Protein AF-X1DSZ6-F1 (afdb_monomer_lite)

S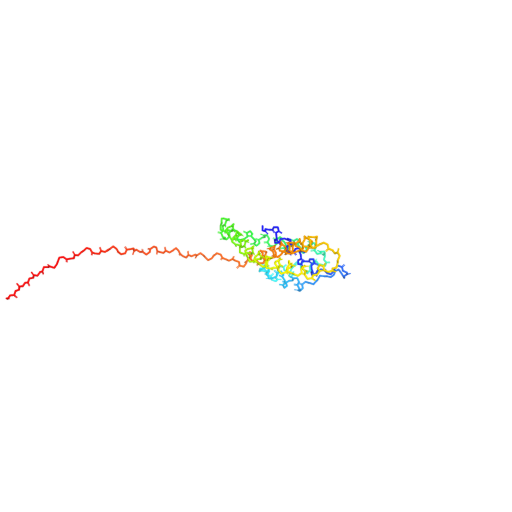econdary structure (DSSP, 8-state):
-HHHHHHHHHHHHHHHB-TTT--B-HHHHHHHHHTTS---HHHHHHHHTT--S-HHHHHHHHHHHHHHHHHHHHHHH-HHHHHHHHHHHHHHHHHHHHHHHHHHHHHHHHHHHHHTTSSS-HHHHHHHHHHHHHHHHHHHHHHHHHHHHTT---------------PPPPPPP-------

Radius of gyration: 28.52 Å; chains: 1; bounding box: 51×108×55 Å

InterPro domains:
  IPR000185 Protein translocase subunit SecA [PTHR30612] (49-154)
  IPR011116 SecA Wing/Scaffold [PF07516] (2-152)
  IPR036266 SecA, Wing/Scaffold superfamily 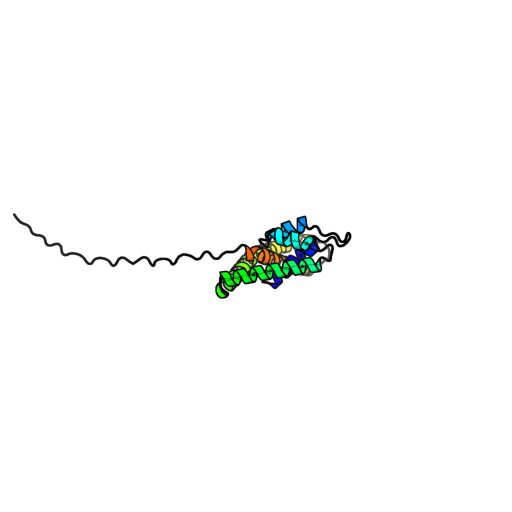[SSF81886] (1-162)

Structure (mmCIF, N/CA/C/O backbone):
data_AF-X1DSZ6-F1
#
_entry.id   AF-X1DSZ6-F1
#
loop_
_atom_site.group_PDB
_atom_site.id
_atom_site.type_symbol
_atom_site.label_atom_id
_atom_site.label_alt_id
_atom_site.label_comp_id
_atom_site.label_asym_id
_atom_site.label_entity_id
_atom_site.label_seq_id
_atom_site.pdbx_PDB_ins_code
_atom_site.Cartn_x
_atom_site.Cartn_y
_atom_site.Cartn_z
_atom_site.occupancy
_atom_site.B_iso_or_equiv
_atom_site.auth_seq_id
_atom_site.auth_comp_id
_atom_site.auth_asym_id
_atom_site.auth_atom_id
_atom_site.pdbx_PDB_model_num
ATOM 1 N N . ILE A 1 1 ? 3.419 -0.248 10.591 1.00 89.69 1 ILE A N 1
ATOM 2 C CA . ILE A 1 1 ? 2.128 -0.274 9.860 1.00 89.69 1 ILE A CA 1
ATOM 3 C C . ILE A 1 1 ? 1.371 1.038 9.989 1.00 89.69 1 ILE A C 1
ATOM 5 O O . ILE A 1 1 ? 0.995 1.566 8.958 1.00 89.69 1 ILE A O 1
ATOM 9 N N . ILE A 1 2 ? 1.214 1.606 11.190 1.00 93.00 2 ILE A N 1
ATOM 10 C CA . ILE A 1 2 ? 0.519 2.898 11.370 1.00 93.00 2 ILE A CA 1
ATOM 11 C C . ILE A 1 2 ? 1.073 4.002 10.453 1.00 93.00 2 ILE A C 1
ATOM 13 O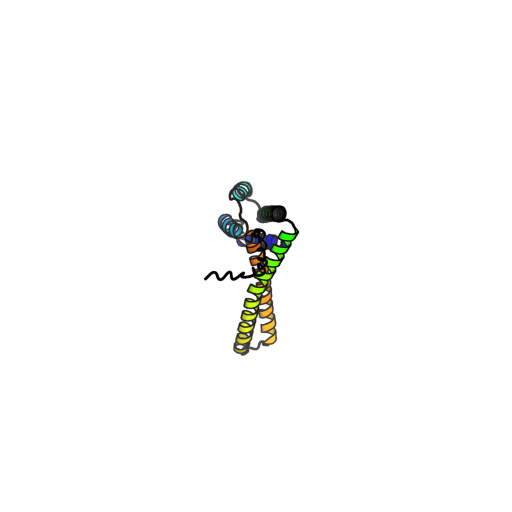 O . ILE A 1 2 ? 0.291 4.651 9.772 1.00 93.00 2 ILE A O 1
ATOM 17 N N . SER A 1 3 ? 2.400 4.152 10.353 1.00 94.62 3 SER A N 1
ATOM 18 C CA . SER A 1 3 ? 3.010 5.127 9.435 1.00 94.62 3 SER A CA 1
ATOM 19 C C . SER A 1 3 ? 2.586 4.914 7.977 1.00 94.62 3 SER A C 1
ATOM 21 O O . SER A 1 3 ? 2.155 5.855 7.334 1.00 94.62 3 SER A O 1
ATOM 23 N N . MET A 1 4 ? 2.591 3.664 7.495 1.00 94.38 4 MET A N 1
ATOM 24 C CA . MET A 1 4 ? 2.158 3.318 6.133 1.00 94.38 4 MET A CA 1
ATOM 25 C C . MET A 1 4 ? 0.700 3.713 5.870 1.00 94.38 4 MET A C 1
ATOM 27 O O . MET A 1 4 ? 0.380 4.168 4.781 1.00 94.38 4 MET A O 1
ATOM 31 N N . ILE A 1 5 ? -0.174 3.583 6.872 1.00 92.75 5 ILE A N 1
ATOM 32 C CA . ILE A 1 5 ? -1.578 4.005 6.772 1.00 92.75 5 ILE A CA 1
ATOM 33 C C . ILE A 1 5 ? -1.678 5.534 6.700 1.00 92.75 5 ILE A C 1
ATOM 35 O O . ILE A 1 5 ? -2.443 6.061 5.899 1.00 92.75 5 ILE A O 1
ATOM 39 N N . GLN A 1 6 ? -0.913 6.253 7.523 1.00 92.62 6 GLN A N 1
ATOM 40 C CA . GLN A 1 6 ? -0.900 7.719 7.518 1.00 92.62 6 GLN A CA 1
ATOM 41 C C . GLN A 1 6 ? -0.369 8.275 6.194 1.00 92.62 6 GLN A C 1
ATOM 43 O O . GLN A 1 6 ? -0.983 9.171 5.618 1.00 92.62 6 GLN A O 1
ATOM 48 N N . ASP A 1 7 ? 0.731 7.709 5.702 1.00 93.88 7 ASP A N 1
ATOM 49 C CA . ASP A 1 7 ? 1.347 8.087 4.435 1.00 93.88 7 ASP A CA 1
ATOM 50 C C . ASP A 1 7 ? 0.389 7.809 3.260 1.00 93.88 7 ASP A C 1
ATOM 52 O O . ASP A 1 7 ? 0.250 8.642 2.365 1.00 93.88 7 ASP A O 1
ATOM 56 N N . GLU A 1 8 ? -0.345 6.689 3.296 1.00 93.69 8 GLU A N 1
ATOM 57 C CA . GLU A 1 8 ? -1.378 6.363 2.304 1.00 93.69 8 GLU A CA 1
ATOM 58 C C . GLU A 1 8 ? -2.545 7.365 2.327 1.00 93.69 8 GLU A C 1
ATOM 60 O O . GLU A 1 8 ? -2.929 7.912 1.294 1.00 93.69 8 GLU A O 1
ATOM 65 N N . ILE A 1 9 ? -3.075 7.684 3.513 1.00 91.25 9 ILE A N 1
ATOM 66 C CA . ILE A 1 9 ? -4.138 8.691 3.679 1.00 91.25 9 ILE A CA 1
ATOM 67 C C . ILE A 1 9 ? -3.668 10.060 3.179 1.00 91.25 9 ILE A C 1
ATOM 69 O O . ILE A 1 9 ? -4.420 10.777 2.515 1.00 91.25 9 ILE A O 1
ATOM 73 N N . GLN A 1 10 ? -2.425 10.439 3.475 1.00 91.50 10 GLN A N 1
ATOM 74 C CA . GLN A 1 10 ? -1.839 11.675 2.974 1.00 91.50 10 GLN A CA 1
ATOM 75 C C . GLN A 1 10 ? -1.736 11.669 1.442 1.00 91.50 10 GLN A C 1
ATOM 77 O O . GLN A 1 10 ? -2.054 12.685 0.815 1.00 91.50 10 GLN A O 1
ATOM 82 N N . GLY A 1 11 ? -1.343 10.544 0.841 1.00 90.94 11 GLY A N 1
ATOM 83 C CA . GLY A 1 11 ? -1.316 10.348 -0.609 1.00 90.94 11 GLY A CA 1
ATOM 84 C C . GLY A 1 11 ? -2.692 10.532 -1.251 1.00 90.94 11 GLY A C 1
ATOM 85 O O . GLY A 1 11 ? -2.822 11.299 -2.209 1.00 90.94 11 GLY A O 1
ATOM 86 N N . LEU A 1 12 ? -3.735 9.925 -0.679 1.00 89.25 12 LEU A N 1
ATOM 87 C CA . LEU A 1 12 ? -5.113 10.074 -1.159 1.00 89.25 12 LEU A CA 1
ATOM 88 C C . LEU A 1 12 ? -5.607 11.520 -1.071 1.00 89.25 12 LEU A C 1
ATOM 90 O O . LEU A 1 12 ? -6.125 12.055 -2.049 1.00 89.25 12 LEU A O 1
ATOM 94 N N . VAL A 1 13 ? -5.406 12.188 0.070 1.00 88.31 13 VAL A N 1
ATOM 95 C CA . VAL A 1 13 ? -5.817 13.594 0.227 1.00 88.31 13 VAL A CA 1
ATOM 96 C C . VAL A 1 13 ? -5.081 14.492 -0.765 1.00 88.31 13 VAL A C 1
ATOM 98 O O . VAL A 1 13 ? -5.697 15.378 -1.343 1.00 88.31 13 VAL A O 1
ATOM 101 N N . THR A 1 14 ? -3.787 14.257 -0.988 1.00 89.00 14 THR A N 1
ATOM 102 C CA . THR A 1 14 ? -2.994 15.036 -1.952 1.00 89.00 14 THR A CA 1
ATOM 103 C C . THR A 1 14 ? -3.476 14.811 -3.385 1.00 89.00 14 THR A C 1
ATOM 105 O O . THR A 1 14 ? -3.556 15.763 -4.151 1.00 89.00 14 THR A O 1
ATOM 108 N 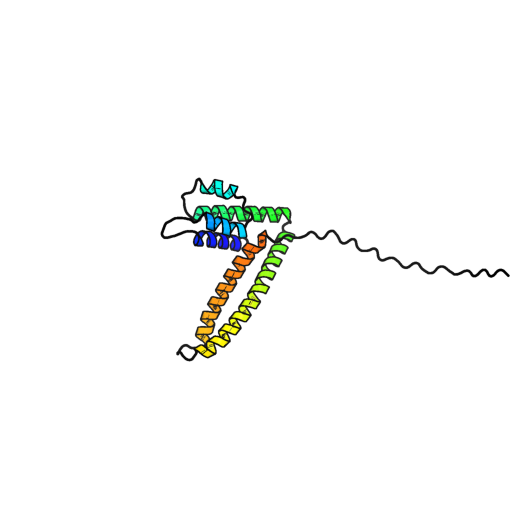N . THR A 1 15 ? -3.842 13.576 -3.738 1.00 88.88 15 THR A N 1
ATOM 109 C CA . THR A 1 15 ? -4.328 13.217 -5.082 1.00 88.88 15 THR A CA 1
ATOM 110 C C . THR A 1 15 ? -5.671 13.869 -5.406 1.00 88.88 15 THR A C 1
ATOM 112 O O . THR A 1 15 ? -5.884 14.312 -6.531 1.00 88.88 15 THR A O 1
ATOM 115 N N . HIS A 1 16 ? -6.560 13.961 -4.416 1.00 85.56 16 HIS A N 1
ATOM 116 C CA . HIS A 1 16 ? -7.889 14.565 -4.570 1.00 85.56 16 HIS A CA 1
ATOM 117 C C . HIS A 1 16 ? -7.917 16.080 -4.336 1.00 85.56 16 HIS A C 1
ATOM 119 O O . HIS A 1 16 ? -8.957 16.716 -4.520 1.00 85.56 16 HIS A O 1
ATOM 125 N N . PHE A 1 17 ? -6.799 16.673 -3.913 1.00 83.69 17 PHE A N 1
ATOM 126 C CA . PHE A 1 17 ? -6.681 18.111 -3.709 1.00 83.69 17 PHE A CA 1
ATOM 127 C C . PHE A 1 17 ? -6.182 18.789 -4.987 1.00 83.69 17 PHE A C 1
ATOM 129 O O . PHE A 1 17 ? -5.035 18.605 -5.398 1.00 83.69 17 PHE A O 1
ATOM 136 N N . ASP A 1 18 ? -7.014 19.635 -5.593 1.00 76.38 18 ASP A N 1
ATOM 137 C CA . ASP A 1 18 ? -6.582 20.456 -6.718 1.00 76.38 18 ASP A CA 1
ATOM 138 C C . ASP A 1 18 ? -5.765 21.647 -6.200 1.00 76.38 18 ASP A C 1
ATOM 140 O O . ASP A 1 18 ? -6.293 22.635 -5.684 1.00 76.38 18 ASP A O 1
ATOM 144 N N . HIS A 1 19 ? -4.443 21.569 -6.358 1.00 70.88 19 HIS A N 1
ATOM 145 C CA . HIS A 1 19 ? -3.535 22.649 -5.977 1.00 70.88 19 HIS A CA 1
ATOM 146 C C . HIS A 1 19 ? -3.751 23.954 -6.763 1.00 70.88 19 HIS A C 1
ATOM 148 O O . HIS A 1 19 ? -3.353 25.010 -6.272 1.00 70.88 19 HIS A O 1
ATOM 154 N N . ASN A 1 20 ? -4.362 23.905 -7.950 1.00 70.69 20 ASN A N 1
ATOM 155 C CA . ASN A 1 20 ? -4.600 25.079 -8.790 1.00 70.69 20 ASN A CA 1
ATOM 156 C C . ASN A 1 20 ? -5.894 25.801 -8.411 1.00 70.69 20 ASN A C 1
ATOM 158 O O . ASN A 1 20 ? -5.919 27.030 -8.368 1.00 70.69 20 ASN A O 1
ATOM 162 N N . LEU A 1 21 ? -6.960 25.044 -8.147 1.00 68.25 21 LEU A N 1
ATOM 163 C CA . LEU A 1 21 ? -8.274 25.595 -7.801 1.00 68.25 21 LEU A CA 1
ATOM 164 C C . LEU A 1 21 ? -8.458 25.780 -6.288 1.00 68.25 21 LEU A C 1
ATOM 166 O O . LEU A 1 21 ? -9.332 26.531 -5.862 1.00 68.25 21 LEU A O 1
ATOM 170 N N . GLY A 1 22 ? -7.625 25.130 -5.468 1.00 70.50 22 GLY A N 1
ATOM 171 C CA . GLY A 1 22 ? -7.787 25.098 -4.013 1.00 70.50 22 GLY A CA 1
ATOM 172 C C . GLY A 1 22 ? -9.033 24.326 -3.571 1.00 70.50 22 GLY A C 1
ATOM 173 O O . GLY A 1 22 ? -9.457 24.446 -2.421 1.00 70.50 22 GLY A O 1
ATOM 174 N N . GLU A 1 23 ? -9.621 23.557 -4.486 1.00 72.94 23 GLU A N 1
ATOM 175 C CA . GLU A 1 23 ? -10.812 22.754 -4.266 1.00 72.94 23 GLU A CA 1
ATOM 176 C C . GLU A 1 23 ? -10.412 21.309 -3.968 1.00 72.94 23 GLU A C 1
ATOM 178 O O . GLU A 1 23 ? -9.457 20.769 -4.526 1.00 72.94 23 GLU A O 1
ATOM 183 N N . LEU A 1 24 ? -11.146 20.684 -3.053 1.00 75.62 24 LEU A N 1
ATOM 184 C CA . LEU A 1 24 ? -10.968 19.282 -2.710 1.00 75.62 24 LEU A CA 1
ATOM 185 C C . LEU A 1 24 ? -12.143 18.490 -3.274 1.00 75.62 24 LEU A C 1
ATOM 187 O O . LEU A 1 24 ? -13.292 18.777 -2.921 1.00 75.62 24 LEU A O 1
ATOM 191 N N . ASP A 1 25 ? -11.855 17.462 -4.072 1.00 82.69 25 ASP A N 1
ATOM 192 C CA . ASP A 1 25 ? -12.865 16.478 -4.450 1.00 82.69 25 ASP A CA 1
ATOM 193 C C . ASP A 1 25 ? -13.178 15.575 -3.252 1.00 82.69 25 ASP A C 1
ATOM 195 O O . ASP A 1 25 ? -12.595 14.516 -3.026 1.00 82.69 25 ASP A O 1
ATOM 199 N N . LEU A 1 26 ? -14.123 16.035 -2.438 1.00 77.94 26 LEU A N 1
ATOM 200 C CA . LEU A 1 26 ? -14.589 15.316 -1.260 1.00 77.94 26 LEU A CA 1
ATOM 201 C C . LEU A 1 26 ? -15.281 13.999 -1.613 1.00 77.94 26 LEU A C 1
ATOM 203 O O . LEU A 1 26 ? -15.277 13.084 -0.791 1.00 77.94 26 LEU A O 1
ATOM 207 N N . HIS A 1 27 ? -15.905 13.911 -2.790 1.00 80.88 27 HIS A N 1
ATOM 208 C CA . HIS A 1 27 ? -16.614 12.709 -3.202 1.00 80.88 27 HIS A CA 1
ATOM 209 C C . HIS A 1 27 ? -15.618 11.620 -3.598 1.00 80.88 27 HIS A C 1
ATOM 211 O O . HIS A 1 27 ? -15.692 10.515 -3.060 1.00 80.88 27 HIS A O 1
ATOM 217 N N . GLY A 1 28 ? -14.668 11.943 -4.482 1.00 84.19 28 GLY A N 1
ATOM 218 C CA . GLY A 1 28 ? -13.594 11.031 -4.873 1.00 84.19 28 GLY A CA 1
ATOM 219 C C . GLY A 1 28 ? -12.760 10.584 -3.674 1.00 84.19 28 GLY A C 1
ATOM 220 O O . GLY A 1 28 ? -12.553 9.386 -3.470 1.00 84.19 28 GLY A O 1
ATOM 221 N N . LEU A 1 29 ? -12.391 11.527 -2.801 1.00 85.50 29 LEU A N 1
ATOM 222 C CA . LEU A 1 29 ? -11.662 11.213 -1.575 1.00 85.50 29 LEU A CA 1
ATOM 223 C C . LEU A 1 29 ? -12.441 10.249 -0.673 1.00 85.50 29 LEU A C 1
ATOM 225 O O . LEU A 1 29 ? -11.863 9.303 -0.147 1.00 85.50 29 LEU A O 1
ATOM 229 N N . LEU A 1 30 ? -13.743 10.476 -0.475 1.00 82.12 30 LEU A N 1
ATOM 230 C CA . LEU A 1 30 ? -14.580 9.600 0.346 1.00 82.12 30 LEU A CA 1
ATOM 231 C C . LEU A 1 30 ? -14.646 8.184 -0.234 1.00 82.12 30 LEU A C 1
ATOM 233 O O . LEU A 1 30 ? -14.567 7.217 0.525 1.00 82.12 30 LEU A O 1
ATOM 237 N N . GLU A 1 31 ? -14.798 8.065 -1.552 1.00 85.12 31 GLU A N 1
ATOM 238 C CA . GLU A 1 31 ? -14.838 6.771 -2.224 1.00 85.12 31 GLU A CA 1
ATOM 239 C C . GLU A 1 31 ? -13.536 5.998 -1.994 1.00 85.12 31 GLU A C 1
ATOM 241 O O . GLU A 1 31 ? -13.578 4.860 -1.524 1.00 85.12 31 GLU A O 1
ATOM 246 N N . ASP A 1 32 ? -12.385 6.624 -2.226 1.00 87.75 32 ASP A N 1
ATOM 247 C CA . ASP A 1 32 ? -11.094 5.953 -2.076 1.00 87.75 32 ASP A CA 1
ATOM 248 C C . ASP A 1 32 ? -10.755 5.657 -0.609 1.00 87.75 32 ASP A C 1
ATOM 250 O O . ASP A 1 32 ? -10.329 4.547 -0.284 1.00 87.75 32 ASP A O 1
ATOM 254 N N . VAL A 1 33 ? -11.036 6.584 0.312 1.00 87.19 33 VAL A N 1
ATOM 255 C CA . VAL A 1 33 ? -10.845 6.359 1.755 1.00 87.19 33 VAL A CA 1
ATOM 256 C C . VAL A 1 33 ? -11.713 5.198 2.248 1.00 87.19 33 VAL A C 1
ATOM 258 O O . VAL A 1 33 ? -11.255 4.401 3.070 1.00 87.19 33 VAL A O 1
ATOM 261 N N . SER A 1 34 ? -12.937 5.050 1.728 1.00 85.44 34 SER A N 1
ATOM 262 C CA . SER A 1 34 ? -13.836 3.951 2.108 1.00 85.44 34 SER A CA 1
ATOM 263 C C . SER A 1 34 ? -13.317 2.563 1.709 1.00 85.44 34 SER A C 1
ATOM 265 O O . SER A 1 34 ? -13.725 1.561 2.296 1.00 85.44 34 SER A O 1
ATOM 267 N N . ARG A 1 35 ? -12.385 2.491 0.746 1.00 86.25 35 ARG A N 1
ATOM 268 C CA . ARG A 1 35 ? -11.704 1.248 0.347 1.00 86.25 35 ARG A CA 1
ATOM 269 C C . ARG A 1 35 ? -10.582 0.847 1.307 1.00 86.25 35 ARG A C 1
ATOM 271 O O . ARG A 1 35 ? -10.134 -0.295 1.247 1.00 86.25 35 ARG A O 1
ATOM 278 N N . ILE A 1 36 ? -10.112 1.759 2.160 1.00 84.88 36 ILE A N 1
ATOM 279 C CA . ILE A 1 36 ? -9.103 1.490 3.200 1.00 84.88 36 ILE A CA 1
ATOM 280 C C . ILE A 1 36 ? -9.790 1.284 4.544 1.00 84.88 36 ILE A C 1
ATOM 282 O O . ILE A 1 36 ? -9.547 0.298 5.241 1.00 84.88 36 ILE A O 1
ATOM 286 N N . LEU A 1 37 ? -10.642 2.238 4.911 1.00 83.00 37 LEU A N 1
ATOM 287 C CA . LEU A 1 37 ? -11.262 2.336 6.218 1.00 83.00 37 LEU A CA 1
ATOM 288 C C . LEU A 1 37 ? -12.774 2.141 6.068 1.00 83.00 37 LEU A C 1
ATOM 290 O O . LEU A 1 37 ? -13.394 2.823 5.253 1.00 83.00 37 LEU A O 1
ATOM 294 N N . PRO A 1 38 ? -13.417 1.299 6.891 1.00 73.31 38 PRO A N 1
ATOM 295 C CA . PRO A 1 38 ? -14.869 1.291 7.010 1.00 73.31 38 PRO A CA 1
ATOM 296 C C . PRO A 1 38 ? -15.331 2.579 7.714 1.00 73.31 38 PRO A C 1
ATOM 298 O O . PRO A 1 38 ? -15.611 2.581 8.910 1.00 73.31 38 PRO A O 1
ATOM 301 N N . VAL A 1 39 ? -15.367 3.699 6.986 1.00 66.31 39 VAL A N 1
ATOM 302 C CA . VAL A 1 39 ? -15.730 5.008 7.543 1.00 66.31 39 VAL A CA 1
ATOM 303 C C . VAL A 1 39 ? -17.254 5.168 7.575 1.00 66.31 39 VAL A C 1
ATOM 305 O O . VAL A 1 39 ? -17.905 5.088 6.530 1.00 66.31 39 VAL A O 1
ATOM 308 N N . PRO A 1 40 ? -17.866 5.470 8.735 1.00 59.75 40 PRO A N 1
ATOM 309 C CA . PRO A 1 40 ? -19.245 5.920 8.787 1.00 59.75 40 PRO A CA 1
ATOM 310 C C . PRO A 1 40 ? -19.355 7.277 8.085 1.00 59.75 40 PRO A C 1
ATOM 312 O O . PRO A 1 40 ? -18.684 8.237 8.468 1.00 59.75 40 PRO A O 1
ATOM 315 N N . GLN A 1 41 ? -20.255 7.396 7.105 1.00 57.62 41 GLN A N 1
ATOM 316 C CA . GLN A 1 41 ? -20.505 8.639 6.349 1.00 57.62 41 GLN A CA 1
ATOM 317 C C . GLN A 1 41 ? -20.770 9.874 7.250 1.00 57.62 41 GLN A C 1
ATOM 319 O O . GLN A 1 41 ? -20.580 11.017 6.834 1.00 57.62 41 GLN A O 1
ATOM 324 N N . THR A 1 42 ? -21.160 9.661 8.512 1.00 55.78 42 THR A N 1
ATOM 325 C CA . THR A 1 42 ? -21.406 10.693 9.533 1.00 55.78 42 THR A CA 1
ATOM 326 C C . THR A 1 42 ? -20.141 11.400 10.036 1.00 55.78 42 THR A C 1
ATOM 328 O O . THR A 1 42 ? -20.202 12.590 10.362 1.00 55.78 42 THR A O 1
ATOM 331 N N . VAL A 1 43 ? -18.990 10.718 10.063 1.00 58.25 43 VAL A N 1
ATOM 332 C CA . VAL A 1 43 ? -17.699 11.299 10.486 1.00 58.25 43 VAL A CA 1
ATOM 333 C C . VAL A 1 43 ? -17.237 12.346 9.468 1.00 58.25 43 VAL A C 1
ATOM 335 O O . VAL A 1 43 ? -16.718 13.403 9.822 1.00 58.25 43 VAL A O 1
ATOM 338 N N . ILE A 1 44 ? -17.534 12.104 8.192 1.00 56.09 44 ILE A N 1
ATOM 339 C CA . ILE A 1 44 ? -17.129 12.972 7.086 1.00 56.09 44 ILE A CA 1
ATOM 340 C C . ILE A 1 44 ? -18.116 14.136 6.933 1.00 56.09 44 ILE A C 1
ATOM 342 O O . ILE A 1 44 ? -17.701 15.290 6.857 1.00 56.09 44 ILE A O 1
ATOM 346 N N . ALA A 1 45 ? -19.427 13.890 7.027 1.00 53.41 45 ALA A N 1
ATOM 347 C CA . ALA A 1 45 ? -20.440 14.947 6.933 1.00 53.41 45 ALA A CA 1
ATOM 348 C C . ALA A 1 45 ? -20.365 15.999 8.062 1.00 53.41 45 ALA A C 1
ATOM 350 O O . ALA A 1 45 ? -20.705 17.164 7.841 1.00 53.41 45 ALA A O 1
ATOM 351 N N . SER A 1 46 ? -19.932 15.609 9.265 1.00 51.78 46 SER A N 1
ATOM 352 C CA . SER A 1 46 ? -19.761 16.529 10.399 1.00 51.78 46 SER A CA 1
ATOM 353 C C . SER A 1 46 ? -18.444 17.311 10.328 1.00 51.78 46 SER A C 1
ATOM 355 O O . SER A 1 46 ? -18.431 18.501 10.633 1.00 51.78 46 SER A O 1
ATOM 357 N N . GLY A 1 47 ? -17.359 16.695 9.844 1.00 51.25 47 GLY A N 1
ATOM 358 C CA . GLY A 1 47 ? -16.059 17.354 9.685 1.00 51.25 47 GLY A CA 1
ATOM 359 C C . GLY A 1 47 ? -15.961 18.314 8.493 1.00 51.25 47 GLY A C 1
ATOM 360 O O . GLY A 1 47 ? -15.191 19.271 8.562 1.00 51.25 47 GLY A O 1
ATOM 361 N N . VAL A 1 48 ? -16.737 18.076 7.431 1.00 52.12 48 VAL A N 1
ATOM 362 C CA . VAL A 1 48 ? -16.675 18.811 6.154 1.00 52.12 48 VAL A CA 1
ATOM 363 C C . VAL A 1 48 ? -17.555 20.065 6.148 1.00 52.12 48 VAL A C 1
ATOM 365 O O . VAL A 1 48 ? -17.166 21.083 5.582 1.00 52.12 48 VAL A O 1
ATOM 368 N N . LYS A 1 49 ? -18.702 20.063 6.846 1.00 50.53 49 LYS A N 1
ATOM 369 C CA . LYS A 1 49 ? -19.600 21.238 6.916 1.00 50.53 49 LYS A CA 1
ATOM 370 C C . LYS A 1 49 ? -18.993 22.458 7.628 1.00 50.53 49 LYS A C 1
ATOM 372 O O . LYS A 1 49 ? -19.553 23.544 7.530 1.00 50.53 49 LYS A O 1
ATOM 377 N N . GLN A 1 50 ? -17.873 22.291 8.333 1.00 45.62 50 GLN A N 1
ATOM 378 C CA . GLN A 1 50 ? -17.176 23.356 9.068 1.00 45.62 50 GLN A CA 1
ATOM 379 C C . GLN A 1 50 ? -15.793 23.703 8.503 1.00 45.62 50 GLN A C 1
ATOM 381 O O . GLN A 1 50 ? -15.178 24.658 8.975 1.00 45.62 50 GLN A O 1
ATOM 386 N N . SER A 1 51 ? -15.316 22.987 7.480 1.00 45.91 51 SER 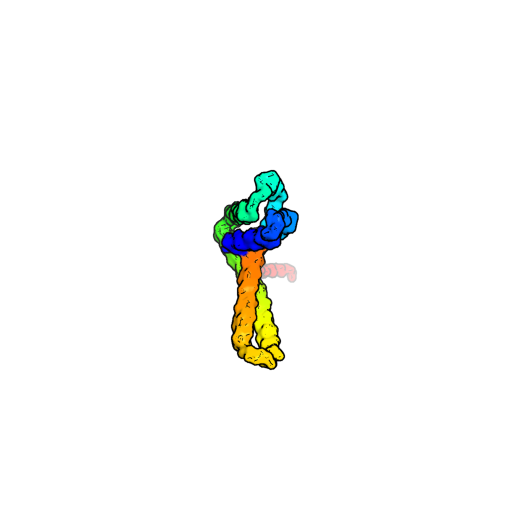A N 1
ATOM 387 C CA . SER A 1 51 ? -13.971 23.181 6.938 1.00 45.91 51 SER A CA 1
ATOM 388 C C . SER A 1 51 ? -14.004 23.387 5.425 1.00 45.91 51 SER A C 1
ATOM 390 O O . SER A 1 51 ? -13.770 22.462 4.658 1.00 45.91 51 SER A O 1
ATOM 392 N N . GLN A 1 52 ? -14.156 24.641 4.996 1.00 51.09 52 GLN A N 1
ATOM 393 C CA . GLN A 1 52 ? -13.585 25.122 3.725 1.00 51.09 52 GLN A CA 1
ATOM 394 C C . GLN A 1 52 ? -12.041 25.240 3.807 1.00 51.09 52 GLN A C 1
ATOM 396 O O . GLN A 1 52 ? -11.424 26.042 3.116 1.00 51.09 52 GLN A O 1
ATOM 401 N N . SER A 1 53 ? -11.388 24.511 4.716 1.00 55.50 53 SER A N 1
ATOM 402 C CA . SER A 1 53 ? -10.066 24.856 5.230 1.00 55.50 53 SER A CA 1
ATOM 403 C C . SER A 1 53 ? -9.095 23.676 5.194 1.00 55.50 53 SER A C 1
ATOM 405 O O . SER A 1 53 ? -9.145 22.777 6.025 1.00 55.50 53 SER A O 1
ATOM 407 N N . ASN A 1 54 ? -8.145 23.798 4.262 1.00 69.75 54 ASN A N 1
ATOM 408 C CA . ASN A 1 54 ? -6.785 23.255 4.266 1.00 69.75 54 ASN A CA 1
ATOM 409 C C . ASN A 1 54 ? -6.674 21.715 4.296 1.00 69.75 54 ASN A C 1
ATOM 411 O O . ASN A 1 54 ? -6.894 21.096 5.334 1.00 69.75 54 ASN A O 1
ATOM 415 N N . GLY A 1 55 ? -6.229 21.099 3.189 1.00 74.69 55 GLY A N 1
ATOM 416 C CA . GLY A 1 55 ? -6.072 19.638 3.052 1.00 74.69 55 GLY A CA 1
ATOM 417 C C . GLY A 1 55 ? -5.339 18.966 4.222 1.00 74.69 55 GLY A C 1
ATOM 418 O O . GLY A 1 55 ? -5.714 17.875 4.636 1.00 74.69 55 GLY A O 1
ATOM 419 N N . LYS A 1 56 ? -4.405 19.677 4.869 1.00 81.38 56 LYS A N 1
ATOM 420 C CA . LYS A 1 56 ? -3.727 19.232 6.100 1.00 81.38 56 LYS A CA 1
ATOM 421 C C . LYS A 1 56 ? -4.678 18.857 7.245 1.00 81.38 56 LYS A C 1
ATOM 423 O O . LYS A 1 56 ? -4.446 17.852 7.905 1.00 81.38 56 LYS A O 1
ATOM 428 N N . GLN A 1 57 ? -5.739 19.634 7.482 1.00 81.88 57 GLN A N 1
ATOM 429 C CA . GLN A 1 57 ? -6.699 19.343 8.558 1.00 81.88 57 GLN A CA 1
ATOM 430 C C . GLN A 1 57 ? -7.494 18.069 8.268 1.00 81.88 57 GLN A C 1
ATOM 432 O O . GLN A 1 57 ? -7.844 17.325 9.181 1.00 81.88 57 GLN A O 1
ATOM 437 N N . ILE A 1 58 ? -7.785 17.818 6.992 1.00 82.00 58 ILE A N 1
ATOM 438 C CA . ILE A 1 58 ? -8.511 16.626 6.556 1.00 82.00 58 ILE A CA 1
ATOM 439 C C . ILE A 1 58 ? -7.607 15.402 6.683 1.00 82.00 58 ILE A C 1
ATOM 441 O O . ILE A 1 58 ? -8.033 14.407 7.266 1.00 82.00 58 ILE A O 1
ATOM 445 N N . THR A 1 59 ? -6.347 15.505 6.251 1.00 86.06 59 THR A N 1
ATOM 446 C CA . THR A 1 59 ? -5.335 14.464 6.473 1.00 86.06 59 THR A CA 1
ATOM 447 C C . THR A 1 59 ? -5.207 14.119 7.953 1.00 86.06 59 THR A C 1
ATOM 449 O O . THR A 1 59 ? -5.244 12.943 8.301 1.00 86.06 59 THR A O 1
ATOM 452 N N . GLU A 1 60 ? -5.109 15.118 8.833 1.00 87.81 60 GLU A N 1
ATOM 453 C CA . GLU A 1 60 ? -4.980 14.900 10.277 1.00 87.81 60 GLU A CA 1
ATOM 454 C C . GLU A 1 60 ? -6.218 14.206 10.863 1.00 87.81 60 GLU A C 1
ATOM 456 O O . GLU A 1 60 ? -6.087 13.198 11.553 1.00 87.81 60 GLU A O 1
ATOM 461 N N . LYS A 1 61 ? -7.429 14.677 10.532 1.00 86.19 61 LYS A N 1
ATOM 462 C CA . LYS A 1 61 ? -8.681 14.056 10.999 1.00 86.19 61 LYS A CA 1
ATOM 463 C C . LYS A 1 61 ? -8.807 12.600 10.547 1.00 86.19 61 LYS A C 1
ATOM 465 O O . LYS A 1 61 ? -9.133 11.741 11.363 1.00 86.19 61 LYS A O 1
ATOM 470 N N . LEU A 1 62 ? -8.543 12.321 9.270 1.00 86.94 62 LEU A N 1
ATOM 471 C CA . LEU A 1 62 ? -8.602 10.963 8.725 1.00 86.94 62 LEU A CA 1
ATOM 472 C C . LEU A 1 62 ? -7.526 10.061 9.337 1.00 86.94 62 LEU A C 1
ATOM 474 O O . LEU A 1 62 ? -7.815 8.920 9.685 1.00 86.94 62 LEU A O 1
ATOM 478 N N . SER A 1 63 ? -6.313 10.582 9.529 1.00 90.31 63 SER A N 1
ATOM 479 C CA . SER A 1 63 ? -5.215 9.836 10.154 1.00 90.31 63 SER A CA 1
ATOM 480 C C . SER A 1 63 ? -5.528 9.483 11.606 1.00 90.31 63 SER A C 1
ATOM 482 O O . SER A 1 63 ? -5.328 8.343 12.018 1.00 90.31 63 SER A O 1
ATOM 484 N N . ASN A 1 64 ? -6.065 10.435 12.373 1.00 90.62 64 ASN A N 1
ATOM 485 C CA . ASN A 1 64 ? -6.468 10.199 13.758 1.00 90.62 64 ASN A CA 1
ATOM 486 C C . ASN A 1 64 ? -7.580 9.150 13.832 1.00 90.62 64 ASN A C 1
ATOM 488 O O . ASN A 1 64 ? -7.480 8.210 14.616 1.00 90.62 64 ASN A O 1
ATOM 492 N N . TYR A 1 65 ? -8.580 9.248 12.956 1.00 88.88 65 TYR A N 1
ATOM 493 C CA . TYR A 1 65 ? -9.644 8.252 12.870 1.00 88.88 65 TYR A CA 1
ATOM 494 C C . TYR A 1 65 ? -9.112 6.849 12.523 1.00 88.88 65 TYR A C 1
ATOM 496 O O . TYR A 1 65 ? -9.519 5.854 13.124 1.00 88.88 65 TYR A O 1
ATOM 504 N N . ALA A 1 66 ? -8.155 6.752 11.596 1.00 90.75 66 ALA A N 1
ATOM 505 C CA . ALA A 1 66 ? -7.517 5.485 11.248 1.00 90.75 66 ALA A CA 1
ATOM 506 C C . ALA A 1 66 ? -6.765 4.862 12.437 1.00 90.75 66 ALA A C 1
ATOM 508 O O . ALA A 1 66 ? -6.852 3.650 12.659 1.00 90.75 66 ALA A O 1
ATOM 509 N N . ILE A 1 67 ? -6.064 5.685 13.226 1.00 92.12 67 ILE A N 1
ATOM 510 C CA . ILE A 1 67 ? -5.375 5.258 14.451 1.00 92.12 67 ILE A CA 1
ATOM 511 C C . ILE A 1 67 ? -6.378 4.784 15.505 1.00 92.12 67 ILE A C 1
ATOM 513 O O . ILE A 1 67 ? -6.175 3.736 16.112 1.00 92.12 67 ILE A O 1
ATOM 517 N N . GLU A 1 68 ? -7.472 5.516 15.716 1.00 91.69 68 GLU A N 1
ATOM 518 C CA . GLU A 1 68 ? -8.529 5.113 16.650 1.00 91.69 68 GLU A CA 1
ATOM 519 C C . GLU A 1 68 ? -9.104 3.744 16.278 1.00 91.69 68 GLU A C 1
ATOM 521 O O . GLU A 1 68 ? -9.197 2.858 17.129 1.00 91.69 68 GLU A O 1
ATOM 526 N N . LEU A 1 69 ? -9.403 3.535 14.994 1.00 90.19 69 LEU A N 1
ATOM 527 C CA . LEU A 1 69 ? -9.893 2.254 14.497 1.00 90.19 69 LEU A CA 1
ATOM 528 C C . LEU A 1 69 ? -8.852 1.136 14.656 1.00 90.19 69 LEU A C 1
ATOM 530 O O . LEU A 1 69 ? -9.202 0.006 14.999 1.00 90.19 69 LEU A O 1
ATOM 534 N N . TYR A 1 70 ? -7.572 1.436 14.426 1.00 91.94 70 TYR A N 1
ATOM 535 C CA . TYR A 1 70 ? -6.480 0.489 14.645 1.00 91.94 70 TYR A CA 1
ATOM 536 C C . TYR A 1 70 ? -6.416 0.045 16.111 1.00 91.94 70 TYR A C 1
ATOM 538 O O . TYR A 1 70 ? -6.421 -1.152 16.398 1.00 91.94 70 TYR A O 1
ATOM 546 N N . ASN A 1 71 ? -6.435 1.007 17.036 1.00 92.88 71 ASN A N 1
ATOM 547 C CA . ASN A 1 71 ? -6.395 0.759 18.475 1.00 92.88 71 ASN A CA 1
ATOM 548 C C . ASN A 1 71 ? -7.625 -0.028 18.945 1.00 92.88 71 ASN A C 1
ATOM 550 O O . ASN A 1 71 ? -7.507 -0.914 19.789 1.00 92.88 71 ASN A O 1
ATOM 554 N N . GLN A 1 72 ? -8.805 0.253 18.385 1.00 91.00 72 GLN A N 1
ATOM 555 C CA . GLN A 1 72 ? -10.010 -0.520 18.671 1.00 91.00 72 GLN A CA 1
ATOM 556 C C . GLN A 1 72 ? -9.837 -1.991 18.261 1.00 91.00 72 GLN A C 1
ATOM 558 O O . GLN A 1 72 ? -10.129 -2.890 19.050 1.00 91.00 72 GLN A O 1
ATOM 563 N N . ARG A 1 73 ? -9.304 -2.258 17.062 1.00 89.50 73 ARG A N 1
ATOM 564 C CA . ARG A 1 73 ? -9.034 -3.637 16.620 1.00 89.50 73 ARG A CA 1
ATOM 565 C C . ARG A 1 73 ? -7.998 -4.334 17.492 1.00 89.50 73 ARG A C 1
ATOM 567 O O . ARG A 1 73 ? -8.160 -5.515 17.791 1.00 89.50 73 ARG A O 1
ATOM 574 N N . GLU A 1 74 ? -6.957 -3.621 17.912 1.00 92.31 74 GLU A N 1
ATOM 575 C CA . GLU A 1 74 ? -5.957 -4.159 18.834 1.00 92.31 74 GLU A CA 1
ATOM 576 C C . GLU A 1 74 ? -6.589 -4.559 20.175 1.00 92.31 74 GLU A C 1
ATOM 578 O O . GLU A 1 74 ? 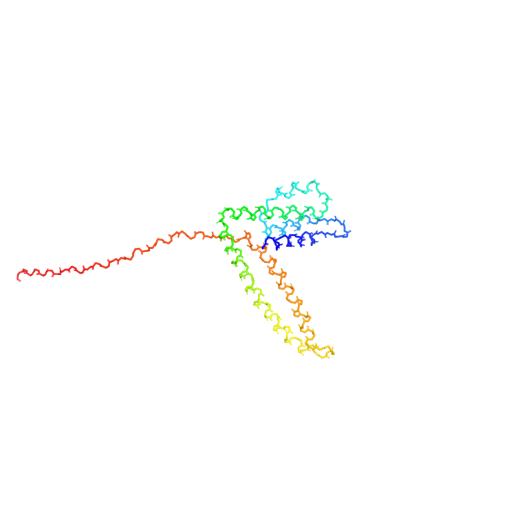-6.295 -5.636 20.693 1.00 92.31 74 GLU A O 1
ATOM 583 N N . GLN A 1 75 ? -7.517 -3.758 20.707 1.00 93.12 75 GLN A N 1
ATOM 584 C CA . GLN A 1 75 ? -8.261 -4.091 21.927 1.00 93.12 75 GLN A CA 1
ATOM 585 C C . GLN A 1 75 ? -9.178 -5.310 21.744 1.00 93.12 75 GLN A C 1
ATOM 587 O O . GLN A 1 75 ? -9.271 -6.150 22.639 1.00 93.12 75 GLN A O 1
ATOM 592 N N . GLU A 1 76 ? -9.840 -5.435 20.592 1.00 89.94 76 GLU A N 1
ATOM 593 C CA . GLU A 1 76 ? -10.748 -6.550 20.286 1.00 89.94 76 GLU A CA 1
ATOM 594 C C . GLU A 1 76 ? -10.010 -7.885 20.075 1.00 89.94 76 GLU A C 1
ATOM 596 O O . GLU A 1 76 ? -10.475 -8.945 20.512 1.00 89.94 76 GLU A O 1
ATOM 601 N N . LEU A 1 77 ? -8.861 -7.852 19.395 1.00 89.44 77 LEU A N 1
ATOM 602 C CA . LEU A 1 77 ? -8.069 -9.041 19.064 1.00 89.44 77 LEU A CA 1
ATOM 603 C C . LEU A 1 77 ? -7.062 -9.407 20.162 1.00 89.44 77 LEU A C 1
ATOM 605 O O . LEU A 1 77 ? -6.742 -10.589 20.328 1.00 89.44 77 LEU A O 1
ATOM 609 N N . GLY A 1 78 ? -6.586 -8.416 20.911 1.00 92.81 78 GLY A N 1
ATOM 610 C CA . GLY A 1 78 ? -5.419 -8.493 21.781 1.00 92.81 78 GLY A CA 1
ATOM 611 C C . GLY A 1 78 ? -4.109 -8.213 21.022 1.00 92.81 78 GLY A C 1
ATOM 612 O O . GLY A 1 78 ? -4.013 -8.524 19.829 1.00 92.81 78 GLY A O 1
ATOM 613 N N . PRO A 1 79 ? -3.074 -7.688 21.707 1.00 92.56 79 PRO A N 1
ATOM 614 C CA . PRO A 1 79 ? -1.840 -7.207 21.075 1.00 92.56 79 PRO A CA 1
ATOM 615 C C . PRO A 1 79 ? -1.081 -8.311 20.325 1.00 92.56 79 PRO A C 1
ATOM 617 O O . PRO A 1 79 ? -0.690 -8.126 19.176 1.00 92.56 79 PRO A O 1
ATOM 620 N N . ASP A 1 80 ? -0.955 -9.506 20.911 1.00 92.50 80 ASP A N 1
ATOM 621 C CA . ASP A 1 80 ? -0.251 -10.632 20.276 1.00 92.50 80 ASP A CA 1
ATOM 622 C C . ASP A 1 80 ? -0.908 -11.062 18.957 1.00 92.50 80 ASP A C 1
ATOM 624 O O . ASP A 1 80 ? -0.235 -11.336 17.959 1.00 92.50 80 ASP A O 1
ATOM 628 N N . ASN A 1 81 ? -2.242 -11.103 18.941 1.00 91.69 81 ASN A N 1
ATOM 629 C CA . ASN A 1 81 ? -3.003 -11.439 17.745 1.00 91.69 81 ASN A CA 1
ATOM 630 C C . ASN A 1 81 ? -2.918 -10.316 16.713 1.00 91.69 81 ASN A C 1
ATOM 632 O O . ASN A 1 81 ? -2.785 -10.614 15.529 1.00 91.69 81 ASN A O 1
ATOM 636 N N . MET A 1 82 ? -2.952 -9.051 17.139 1.00 93.00 82 MET A N 1
ATOM 637 C CA . MET A 1 82 ? -2.797 -7.916 16.233 1.00 93.00 82 MET A CA 1
ATOM 638 C C . MET A 1 82 ? -1.429 -7.956 15.544 1.00 93.00 82 MET A C 1
ATOM 640 O O . MET A 1 82 ? -1.370 -7.957 14.318 1.00 93.00 82 MET A O 1
ATOM 644 N N . HIS A 1 83 ? -0.342 -8.158 16.291 1.00 93.44 83 HIS A N 1
ATOM 645 C CA . HIS A 1 83 ? 0.997 -8.329 15.720 1.00 93.44 83 HIS A CA 1
ATOM 646 C C . HIS A 1 83 ? 1.106 -9.524 14.764 1.00 93.44 83 HIS A C 1
ATOM 648 O O . HIS A 1 83 ? 1.841 -9.475 13.771 1.00 93.44 83 HIS A O 1
ATOM 654 N N . LEU A 1 84 ? 0.378 -10.611 15.035 1.00 93.12 84 LEU A N 1
ATOM 655 C CA . LEU A 1 84 ? 0.295 -11.731 14.105 1.00 93.12 84 LEU A CA 1
ATOM 656 C C . LEU A 1 84 ? -0.415 -11.324 12.806 1.00 93.12 84 LEU A C 1
ATOM 658 O O . LEU A 1 84 ? 0.087 -11.655 11.731 1.00 93.12 84 LEU A O 1
ATOM 662 N N . VAL A 1 85 ? -1.530 -10.586 12.881 1.00 93.38 85 VAL A N 1
ATOM 663 C CA . VAL A 1 85 ? -2.212 -10.036 11.693 1.00 93.38 85 VAL A CA 1
ATOM 664 C C . VAL A 1 85 ? -1.258 -9.155 10.898 1.00 93.38 85 VAL A C 1
ATOM 666 O O . VAL A 1 85 ? -1.088 -9.381 9.704 1.00 93.38 85 VAL A O 1
ATOM 669 N N . GLU A 1 86 ? -0.596 -8.205 11.556 1.00 94.81 86 GLU A N 1
ATOM 670 C CA . GLU A 1 86 ? 0.378 -7.304 10.939 1.00 94.81 86 GLU A CA 1
ATOM 671 C C . GLU A 1 86 ? 1.441 -8.078 10.148 1.00 94.81 86 GLU A C 1
ATOM 673 O O . GLU A 1 86 ? 1.683 -7.808 8.969 1.00 94.81 86 GLU A O 1
ATOM 678 N N . ARG A 1 87 ? 2.050 -9.089 10.780 1.00 95.44 87 ARG A N 1
ATOM 679 C CA . ARG A 1 87 ? 3.083 -9.920 10.153 1.00 95.44 87 ARG A CA 1
ATOM 680 C C . ARG A 1 87 ? 2.537 -10.707 8.966 1.00 95.44 87 ARG A C 1
ATOM 682 O O . ARG A 1 87 ? 3.202 -10.775 7.935 1.00 95.44 87 ARG A O 1
ATOM 689 N N . LEU A 1 88 ? 1.357 -11.311 9.101 1.00 94.56 88 LEU A N 1
ATOM 690 C CA . LEU A 1 88 ? 0.740 -12.099 8.032 1.00 94.56 88 LEU A CA 1
ATOM 691 C C . LEU A 1 88 ? 0.365 -11.229 6.829 1.00 94.56 88 LEU A C 1
ATOM 693 O O . LEU A 1 88 ? 0.604 -11.638 5.694 1.00 94.56 88 LEU A O 1
ATOM 697 N N . VAL A 1 89 ? -0.177 -10.033 7.072 1.00 95.25 89 VAL A N 1
ATOM 698 C CA . VAL A 1 89 ? -0.501 -9.058 6.024 1.00 95.25 89 VAL A CA 1
ATOM 699 C C . VAL A 1 89 ? 0.767 -8.636 5.291 1.00 95.25 89 VAL A C 1
ATOM 701 O O . VAL A 1 89 ? 0.830 -8.787 4.074 1.00 95.25 89 VAL A O 1
ATOM 704 N N . MET A 1 90 ? 1.803 -8.199 6.017 1.00 96.00 90 MET A N 1
ATOM 705 C CA . MET A 1 90 ? 3.070 -7.793 5.400 1.00 96.00 90 MET A CA 1
ATOM 706 C C . MET A 1 90 ? 3.691 -8.919 4.571 1.00 96.00 90 MET A C 1
ATOM 708 O O . MET A 1 90 ? 4.060 -8.699 3.423 1.00 96.00 90 MET A O 1
ATOM 712 N N . LEU A 1 91 ? 3.773 -10.137 5.117 1.00 96.56 91 LEU A N 1
ATOM 713 C CA . LEU A 1 91 ? 4.348 -11.277 4.397 1.00 96.56 91 LEU A CA 1
ATOM 714 C C . LEU A 1 91 ? 3.574 -11.605 3.121 1.00 96.56 91 LEU A C 1
ATOM 716 O O . LEU A 1 91 ? 4.188 -11.847 2.085 1.00 96.56 91 LEU A O 1
ATOM 720 N N . ARG A 1 92 ? 2.238 -11.604 3.184 1.00 95.75 92 ARG A N 1
ATOM 721 C CA . ARG A 1 92 ? 1.392 -11.897 2.023 1.00 95.75 92 ARG A CA 1
ATOM 722 C C . ARG A 1 92 ? 1.571 -10.858 0.918 1.00 95.75 92 ARG A C 1
ATOM 724 O O . ARG A 1 92 ? 1.700 -11.242 -0.240 1.00 95.75 92 ARG A O 1
ATOM 731 N N . VAL A 1 93 ? 1.567 -9.575 1.278 1.00 96.88 93 VAL A N 1
ATOM 732 C CA . VAL A 1 93 ? 1.729 -8.471 0.322 1.00 96.88 93 VAL A CA 1
ATOM 733 C C . VAL A 1 93 ? 3.115 -8.521 -0.321 1.00 96.88 93 VAL A C 1
ATOM 735 O O . VAL A 1 93 ? 3.228 -8.519 -1.545 1.00 96.88 93 VAL A O 1
ATOM 738 N N . ILE A 1 94 ? 4.168 -8.656 0.491 1.00 97.75 94 ILE A N 1
ATOM 739 C CA . ILE A 1 94 ? 5.549 -8.704 -0.002 1.00 97.75 94 ILE A CA 1
ATOM 740 C C . ILE A 1 94 ? 5.764 -9.910 -0.923 1.00 97.75 94 ILE A C 1
ATOM 742 O O . ILE A 1 94 ? 6.350 -9.748 -1.988 1.00 97.75 94 ILE A O 1
ATOM 746 N N . ASP A 1 95 ? 5.290 -11.109 -0.563 1.00 97.81 95 ASP A N 1
ATOM 747 C CA . ASP A 1 95 ? 5.474 -12.305 -1.402 1.00 97.81 95 ASP A CA 1
ATOM 748 C C . ASP A 1 95 ? 4.752 -12.193 -2.757 1.00 97.81 95 ASP A C 1
ATOM 750 O O . ASP A 1 95 ? 5.263 -12.672 -3.772 1.00 97.81 95 ASP A O 1
ATOM 754 N N . GLY A 1 96 ? 3.585 -11.541 -2.790 1.00 96.62 96 GLY A N 1
ATOM 755 C CA . GLY A 1 96 ? 2.868 -11.250 -4.032 1.00 96.62 96 GLY A CA 1
ATOM 756 C C . GLY A 1 96 ? 3.657 -10.297 -4.929 1.00 96.62 96 GLY A C 1
ATOM 757 O O . GLY A 1 96 ? 4.072 -10.667 -6.029 1.00 96.62 96 GLY A O 1
ATOM 758 N N . LEU A 1 97 ? 3.938 -9.098 -4.418 1.00 98.00 97 LEU A N 1
ATOM 759 C CA . LEU A 1 97 ? 4.558 -8.027 -5.197 1.00 98.00 97 LEU A CA 1
ATOM 760 C C . LEU A 1 97 ? 6.020 -8.318 -5.561 1.00 98.00 97 LEU A C 1
ATOM 762 O O . LEU A 1 97 ? 6.495 -7.897 -6.615 1.00 98.00 97 LEU A O 1
ATOM 766 N N . TRP A 1 98 ? 6.750 -9.078 -4.741 1.00 98.06 98 TRP A N 1
ATOM 767 C CA . TRP A 1 98 ? 8.132 -9.449 -5.048 1.00 98.06 98 TRP A CA 1
ATOM 768 C C . TRP A 1 98 ? 8.229 -10.345 -6.285 1.00 98.06 98 TRP A C 1
ATOM 770 O O . TRP A 1 98 ? 9.109 -10.149 -7.123 1.00 98.06 98 TRP A O 1
ATOM 780 N N . LYS A 1 99 ? 7.309 -11.305 -6.451 1.00 97.31 99 LYS A N 1
ATOM 781 C CA . LYS A 1 99 ? 7.277 -12.170 -7.645 1.00 97.31 99 LYS A CA 1
ATOM 782 C C . LYS A 1 99 ? 6.995 -11.367 -8.911 1.00 97.31 99 LYS A C 1
ATOM 784 O O . LYS A 1 99 ? 7.643 -11.583 -9.939 1.00 97.31 99 LYS A O 1
ATOM 789 N N . GLU A 1 100 ? 6.065 -10.423 -8.826 1.00 97.12 100 GLU A N 1
ATOM 790 C CA . GLU A 1 100 ? 5.758 -9.500 -9.920 1.00 97.12 100 GLU A CA 1
ATOM 791 C C . GLU A 1 100 ? 6.964 -8.614 -10.248 1.00 97.12 100 GLU A C 1
ATOM 793 O O . GLU A 1 100 ? 7.346 -8.502 -11.413 1.00 97.12 100 GLU A O 1
ATOM 798 N N . HIS A 1 101 ? 7.643 -8.079 -9.229 1.00 97.81 101 HIS A N 1
ATOM 799 C CA . HIS A 1 101 ? 8.857 -7.285 -9.396 1.00 97.81 101 HIS A CA 1
ATOM 800 C C . HIS A 1 101 ? 9.981 -8.069 -10.089 1.00 97.81 101 HIS A C 1
ATOM 802 O O . HIS A 1 101 ? 10.576 -7.568 -11.042 1.00 97.81 101 HIS A O 1
ATOM 808 N N . LEU A 1 102 ? 10.254 -9.314 -9.679 1.00 97.62 102 LEU A N 1
ATOM 809 C CA . LEU A 1 102 ? 11.258 -10.158 -10.343 1.00 97.62 102 LEU A CA 1
ATOM 810 C C . LEU A 1 102 ? 10.913 -10.407 -11.818 1.00 97.62 102 LEU A C 1
ATOM 812 O O . LEU A 1 102 ? 11.796 -10.379 -12.679 1.00 97.62 102 LEU A O 1
ATOM 816 N N . THR A 1 103 ? 9.629 -10.607 -12.114 1.00 97.31 103 THR A N 1
ATOM 817 C CA . THR A 1 103 ? 9.133 -10.785 -13.484 1.00 97.31 103 THR A CA 1
ATOM 818 C C . THR A 1 103 ? 9.331 -9.508 -14.307 1.00 97.31 103 THR A C 1
ATOM 820 O O . THR A 1 103 ? 9.866 -9.558 -15.416 1.00 97.31 103 THR A O 1
ATOM 823 N N . ALA A 1 104 ? 8.988 -8.344 -13.746 1.00 96.12 104 ALA A N 1
ATOM 824 C CA . ALA A 1 104 ? 9.206 -7.043 -14.374 1.00 96.12 104 ALA A CA 1
ATOM 825 C C . ALA A 1 104 ? 10.697 -6.764 -14.633 1.00 96.12 104 ALA A C 1
ATOM 827 O O . ALA A 1 104 ? 11.062 -6.314 -15.721 1.00 96.12 104 ALA A O 1
ATOM 828 N N . MET A 1 105 ? 11.568 -7.092 -13.675 1.00 96.06 105 MET A N 1
ATOM 829 C CA . MET A 1 105 ? 13.021 -6.956 -13.806 1.00 96.06 105 MET A CA 1
ATOM 830 C C . MET A 1 105 ? 13.581 -7.832 -14.932 1.00 96.06 105 MET A C 1
ATOM 832 O O . MET A 1 105 ? 14.423 -7.370 -15.706 1.00 96.06 105 MET A O 1
ATOM 836 N N . GLU A 1 106 ? 13.094 -9.067 -15.078 1.00 95.00 106 GLU A N 1
ATOM 837 C CA . GLU A 1 106 ? 13.507 -9.955 -16.168 1.00 95.00 106 GLU A CA 1
ATOM 838 C C . GLU A 1 106 ? 13.045 -9.431 -17.538 1.00 95.00 106 GLU A C 1
ATOM 840 O O . GLU A 1 106 ? 13.849 -9.354 -18.471 1.00 95.00 106 GLU A O 1
ATOM 845 N N . HIS A 1 107 ? 11.793 -8.980 -17.660 1.00 93.00 107 HIS A N 1
ATOM 846 C CA . HIS A 1 107 ? 11.294 -8.357 -18.892 1.00 93.00 107 HIS A CA 1
ATOM 847 C C . HIS A 1 107 ? 12.074 -7.089 -19.262 1.00 93.00 107 HIS A C 1
ATOM 849 O O . HIS A 1 107 ? 12.464 -6.900 -20.419 1.00 93.00 107 HIS A O 1
ATOM 855 N N . MET A 1 108 ? 12.356 -6.233 -18.279 1.00 91.81 108 MET A N 1
ATOM 856 C CA . MET A 1 108 ? 13.164 -5.031 -18.464 1.00 91.81 108 MET A CA 1
ATOM 857 C C . MET A 1 108 ? 14.572 -5.384 -18.961 1.00 91.81 108 MET A C 1
ATOM 859 O O . MET A 1 108 ? 15.050 -4.788 -19.929 1.00 91.81 108 MET A O 1
ATOM 863 N N . ARG A 1 109 ? 15.223 -6.382 -18.349 1.00 90.81 109 ARG A N 1
ATOM 864 C CA . ARG A 1 109 ? 16.560 -6.859 -18.732 1.00 90.81 109 ARG A CA 1
ATOM 865 C C . ARG A 1 109 ? 16.604 -7.324 -20.188 1.00 90.81 109 ARG A C 1
ATOM 867 O O . ARG A 1 109 ? 17.514 -6.936 -20.921 1.00 90.81 109 ARG A O 1
ATOM 874 N N . GLN A 1 110 ? 15.612 -8.104 -20.617 1.00 88.81 110 GLN A N 1
ATOM 875 C CA . GLN A 1 110 ? 15.483 -8.559 -22.006 1.00 88.81 110 GLN A CA 1
ATOM 876 C C . GLN A 1 110 ? 15.270 -7.377 -22.971 1.00 88.81 110 GLN A C 1
ATOM 878 O O . GLN A 1 110 ? 15.900 -7.311 -24.028 1.00 88.81 110 GLN A O 1
ATOM 883 N N . GLY A 1 111 ? 14.446 -6.396 -22.584 1.00 85.31 111 GLY A N 1
ATOM 884 C CA . GLY A 1 111 ? 14.156 -5.207 -23.391 1.00 85.31 111 GLY A CA 1
ATOM 885 C C . GLY A 1 111 ? 15.306 -4.195 -23.500 1.00 85.31 111 GLY A C 1
ATOM 886 O O . GLY A 1 111 ? 15.378 -3.457 -24.485 1.00 85.31 111 GLY A O 1
ATOM 887 N N . ILE A 1 112 ? 16.219 -4.141 -22.524 1.00 83.94 112 ILE A N 1
ATOM 888 C CA . ILE A 1 112 ? 17.419 -3.283 -22.579 1.00 83.94 112 ILE A CA 1
ATOM 889 C C . ILE A 1 112 ? 18.390 -3.777 -23.657 1.00 83.94 112 ILE A C 1
ATOM 891 O O . ILE A 1 112 ? 18.970 -2.958 -24.368 1.00 83.94 112 ILE A O 1
ATOM 895 N N . GLY A 1 113 ? 18.515 -5.096 -23.840 1.00 70.38 113 GLY A N 1
ATOM 896 C CA . GLY A 1 113 ? 19.357 -5.676 -24.892 1.00 70.38 113 GLY A CA 1
ATOM 897 C C . GLY A 1 113 ? 18.950 -5.233 -26.302 1.00 70.38 113 GLY A C 1
ATOM 898 O O . GLY A 1 113 ? 19.810 -4.967 -27.135 1.00 70.38 113 GLY A O 1
ATOM 899 N N . LEU A 1 114 ? 17.646 -5.065 -26.542 1.00 68.75 114 LEU A N 1
ATOM 900 C CA . LEU A 1 114 ? 17.096 -4.612 -27.826 1.00 68.75 114 LEU A CA 1
ATOM 901 C C . LEU A 1 114 ? 17.215 -3.088 -28.036 1.00 68.75 114 LEU A C 1
ATOM 903 O O . LEU A 1 114 ? 17.270 -2.627 -29.173 1.00 68.75 114 LEU A O 1
ATOM 907 N N . ARG A 1 115 ? 17.281 -2.297 -26.952 1.00 63.19 115 ARG A N 1
ATOM 908 C CA . ARG A 1 115 ? 17.379 -0.820 -26.978 1.00 63.19 115 ARG A CA 1
ATOM 909 C C . ARG A 1 115 ? 18.808 -0.277 -26.900 1.00 63.19 115 ARG A C 1
ATOM 911 O O . ARG A 1 115 ? 19.022 0.911 -27.130 1.00 63.19 115 ARG A O 1
ATOM 918 N N . ALA A 1 116 ? 19.793 -1.134 -26.637 1.00 59.09 116 ALA A N 1
ATOM 919 C CA . ALA A 1 116 ? 21.210 -0.774 -26.554 1.00 59.09 116 ALA A CA 1
ATOM 920 C C . ALA A 1 116 ? 21.816 -0.237 -27.872 1.00 59.09 116 ALA A C 1
ATOM 922 O O . ALA A 1 116 ? 22.960 0.209 -27.879 1.00 59.09 116 ALA A O 1
ATOM 923 N N . ALA A 1 117 ? 21.056 -0.205 -28.973 1.00 53.50 117 ALA A N 1
ATOM 924 C CA . ALA A 1 117 ? 21.461 0.406 -30.240 1.00 53.50 117 ALA A CA 1
ATOM 925 C C . ALA A 1 117 ? 21.659 1.946 -30.182 1.00 53.50 117 ALA A C 1
ATOM 927 O O . ALA A 1 117 ? 22.043 2.543 -31.184 1.00 53.50 117 ALA A O 1
ATOM 928 N N . GLY A 1 118 ? 21.420 2.603 -29.035 1.00 62.25 118 GLY A N 1
ATOM 929 C CA . GLY A 1 118 ? 21.371 4.068 -28.893 1.00 62.25 118 GLY A CA 1
ATOM 930 C C . GLY A 1 118 ? 22.363 4.697 -27.902 1.00 62.25 118 GLY A C 1
ATOM 931 O O . GLY A 1 118 ? 21.949 5.508 -27.080 1.00 62.25 118 GLY A O 1
ATOM 932 N N . GLN A 1 119 ? 23.656 4.353 -27.962 1.00 69.88 119 GLN A N 1
ATOM 933 C CA . GLN A 1 119 ? 24.782 5.051 -27.288 1.00 69.88 119 GLN A CA 1
ATOM 934 C C . GLN A 1 119 ? 24.826 5.059 -25.740 1.00 69.88 119 GLN A C 1
ATOM 936 O O . GLN A 1 119 ? 25.872 5.374 -25.172 1.00 69.88 119 GLN A O 1
ATOM 941 N N . GLN A 1 120 ? 23.755 4.700 -25.030 1.00 74.75 120 GLN A N 1
ATOM 942 C CA . GLN A 1 120 ? 23.764 4.576 -23.567 1.00 74.75 120 GLN A CA 1
ATOM 943 C C . GLN A 1 120 ? 24.266 3.201 -23.111 1.00 74.75 120 GLN A C 1
ATOM 945 O O . GLN A 1 120 ? 23.914 2.171 -23.683 1.00 74.75 120 GLN A O 1
ATOM 950 N N . GLN A 1 121 ? 25.064 3.176 -22.037 1.00 84.50 121 GLN A N 1
ATOM 951 C CA . GLN A 1 121 ? 25.569 1.926 -21.470 1.00 84.50 121 GLN A CA 1
ATOM 952 C C . GLN A 1 121 ? 24.416 1.103 -20.860 1.00 84.50 121 GLN A C 1
ATOM 954 O O . GLN A 1 121 ? 23.751 1.597 -19.943 1.00 84.50 121 GLN A O 1
ATOM 959 N N . PRO A 1 122 ? 24.210 -0.163 -21.277 1.00 86.69 122 PRO A N 1
ATOM 960 C CA . PRO A 1 122 ? 23.105 -1.006 -20.803 1.00 86.69 122 PRO A CA 1
ATOM 961 C C . PRO A 1 122 ? 23.008 -1.115 -19.279 1.00 86.69 122 PRO A C 1
ATOM 963 O O . PRO A 1 122 ? 21.916 -1.110 -18.716 1.00 86.69 122 PRO A O 1
ATOM 966 N N . LEU A 1 123 ? 24.156 -1.157 -18.598 1.00 87.56 123 LEU A N 1
ATOM 967 C CA . LEU A 1 123 ? 24.222 -1.241 -17.142 1.00 87.56 123 LEU A CA 1
ATOM 968 C C . LEU A 1 123 ? 23.669 0.013 -16.449 1.00 87.56 123 LEU A C 1
ATOM 970 O O . LEU A 1 123 ? 23.044 -0.098 -15.397 1.00 87.56 123 LEU A O 1
ATOM 974 N N . VAL A 1 124 ? 23.892 1.199 -17.021 1.00 89.19 124 VAL A N 1
ATOM 975 C CA . VAL A 1 124 ? 23.393 2.464 -16.459 1.00 89.19 124 VAL A CA 1
ATOM 976 C C . VAL A 1 124 ? 21.873 2.520 -16.574 1.00 89.19 124 VAL A C 1
ATOM 978 O O . VAL A 1 124 ? 21.200 2.844 -15.599 1.00 89.19 124 VAL A O 1
ATOM 981 N N . VAL A 1 125 ? 21.335 2.127 -17.733 1.00 88.12 125 VAL A N 1
ATOM 982 C CA . VAL A 1 125 ? 19.884 2.043 -17.956 1.00 88.12 125 VAL A CA 1
ATOM 983 C C . VAL A 1 125 ? 19.259 1.030 -17.000 1.00 88.12 125 VAL A C 1
ATOM 985 O O . VAL A 1 125 ? 18.313 1.370 -16.301 1.00 88.12 125 VAL A O 1
ATOM 988 N N . TYR A 1 126 ? 19.831 -0.173 -16.893 1.00 91.94 126 TYR A N 1
ATOM 989 C CA . TYR A 1 126 ? 19.338 -1.208 -15.981 1.00 91.94 126 TYR A CA 1
ATOM 990 C C . TYR A 1 126 ? 19.265 -0.724 -14.532 1.00 91.94 126 TYR A C 1
ATOM 992 O O . TYR A 1 126 ? 18.267 -0.954 -13.859 1.00 91.94 126 TYR A O 1
ATOM 1000 N N . LYS A 1 127 ? 20.301 -0.025 -14.051 1.00 92.56 127 LYS A N 1
ATOM 1001 C CA . LYS A 1 127 ? 20.313 0.524 -12.690 1.00 92.56 127 LYS A CA 1
ATOM 1002 C C . LYS A 1 127 ? 19.238 1.589 -12.487 1.00 92.56 127 LYS A C 1
ATOM 1004 O O . LYS A 1 127 ? 18.559 1.555 -11.470 1.00 92.56 127 LYS A O 1
ATOM 1009 N N . ARG A 1 128 ? 19.089 2.520 -13.435 1.00 92.88 128 ARG A N 1
ATOM 1010 C CA . ARG A 1 128 ? 18.104 3.605 -13.335 1.00 92.88 128 ARG A CA 1
ATOM 1011 C C . ARG A 1 128 ? 16.675 3.067 -13.347 1.00 92.88 128 ARG A C 1
ATOM 1013 O O . ARG A 1 128 ? 15.900 3.378 -12.454 1.00 92.88 128 ARG A O 1
ATOM 1020 N N . GLU A 1 129 ? 16.347 2.260 -14.349 1.00 92.88 129 GLU A N 1
ATOM 1021 C CA . GLU A 1 129 ? 15.006 1.692 -14.503 1.00 92.88 129 GLU A CA 1
ATOM 1022 C C . GLU A 1 129 ? 14.701 0.690 -13.378 1.00 92.88 129 GLU A C 1
ATOM 1024 O O . GLU A 1 129 ? 13.613 0.706 -12.813 1.00 92.88 129 GLU A O 1
ATOM 1029 N N . GLY A 1 130 ? 15.685 -0.121 -12.974 1.00 95.56 130 GLY A N 1
ATOM 1030 C CA . GLY A 1 130 ? 15.541 -1.045 -11.850 1.00 95.56 130 GLY A CA 1
ATOM 1031 C C . GLY A 1 130 ? 15.285 -0.335 -10.519 1.00 95.56 130 GLY A C 1
ATOM 1032 O O . GLY A 1 130 ? 14.481 -0.814 -9.726 1.00 95.56 130 GLY A O 1
ATOM 1033 N N . HIS A 1 131 ? 15.908 0.826 -10.288 1.00 97.06 131 HIS A N 1
ATOM 1034 C CA . HIS A 1 131 ? 15.609 1.657 -9.119 1.00 97.06 131 HIS A CA 1
ATOM 1035 C C . HIS A 1 131 ? 14.169 2.176 -9.156 1.00 97.06 131 HIS A C 1
ATOM 1037 O O . HIS A 1 131 ? 13.460 2.049 -8.166 1.00 97.06 131 HIS A O 1
ATOM 1043 N N . ALA A 1 132 ? 13.703 2.679 -10.304 1.00 96.69 132 ALA A N 1
ATOM 1044 C CA . ALA A 1 132 ? 12.321 3.141 -10.448 1.00 96.69 132 ALA A CA 1
ATOM 1045 C C . ALA A 1 132 ? 11.298 2.009 -10.211 1.00 96.69 132 ALA A C 1
ATOM 1047 O O . ALA A 1 132 ? 10.285 2.216 -9.543 1.00 96.69 132 ALA A O 1
ATOM 1048 N N . LEU A 1 133 ? 11.578 0.793 -10.699 1.00 97.31 133 LEU A N 1
ATOM 1049 C CA . LEU A 1 133 ? 10.757 -0.392 -10.417 1.00 97.31 133 LEU A CA 1
ATOM 1050 C C . LEU A 1 133 ? 10.769 -0.778 -8.932 1.00 97.31 133 LEU A C 1
ATOM 1052 O O . LEU A 1 133 ? 9.769 -1.282 -8.424 1.00 97.31 133 LEU A O 1
ATOM 1056 N N . PHE A 1 134 ? 11.889 -0.574 -8.240 1.00 98.00 134 PHE A N 1
ATOM 1057 C CA . PHE A 1 134 ? 11.993 -0.833 -6.808 1.00 98.00 134 PHE A CA 1
ATOM 1058 C C . PHE A 1 134 ? 11.236 0.211 -5.976 1.00 98.00 134 PHE A C 1
ATOM 1060 O O . PHE A 1 134 ? 10.498 -0.166 -5.071 1.00 98.00 134 PHE A O 1
ATOM 1067 N N . ASP A 1 135 ? 11.335 1.497 -6.317 1.00 97.88 135 ASP A N 1
ATOM 1068 C CA . ASP A 1 135 ? 10.555 2.554 -5.660 1.00 97.88 135 ASP A CA 1
ATOM 1069 C C . ASP A 1 135 ? 9.048 2.301 -5.815 1.00 97.88 135 ASP A C 1
ATOM 1071 O O . ASP A 1 135 ? 8.293 2.387 -4.846 1.00 97.88 135 ASP A O 1
ATOM 1075 N N . SER A 1 136 ? 8.613 1.900 -7.016 1.00 97.38 136 SER A N 1
ATOM 1076 C CA . SER A 1 136 ? 7.222 1.507 -7.261 1.00 97.38 136 SER A CA 1
ATOM 1077 C C . SER A 1 136 ? 6.816 0.275 -6.450 1.00 97.38 136 SER A C 1
ATOM 1079 O O . SER A 1 136 ? 5.703 0.244 -5.934 1.00 97.38 136 SER A O 1
ATOM 1081 N N . LEU A 1 137 ? 7.697 -0.719 -6.294 1.00 98.12 137 LEU A N 1
ATOM 1082 C CA . LEU A 1 137 ? 7.437 -1.873 -5.431 1.00 98.12 137 LEU A CA 1
ATOM 1083 C C . LEU A 1 137 ? 7.205 -1.436 -3.977 1.00 98.12 137 LEU A C 1
ATOM 1085 O O . LEU A 1 137 ? 6.256 -1.904 -3.353 1.00 98.12 137 LEU A O 1
ATOM 1089 N N . LEU A 1 138 ? 8.045 -0.549 -3.436 1.00 97.38 138 LEU A N 1
ATOM 1090 C CA . LEU A 1 138 ? 7.892 -0.059 -2.064 1.00 97.38 138 LEU A CA 1
ATOM 1091 C C . LEU A 1 138 ? 6.573 0.701 -1.873 1.00 97.38 138 LEU A C 1
ATOM 1093 O O . LEU A 1 138 ? 5.872 0.450 -0.893 1.00 97.38 138 LEU A O 1
ATOM 1097 N N . ALA A 1 139 ? 6.212 1.565 -2.826 1.00 96.06 139 ALA A N 1
ATOM 1098 C CA . ALA A 1 139 ? 4.936 2.277 -2.813 1.00 96.06 139 ALA A CA 1
ATOM 1099 C C . ALA A 1 139 ? 3.741 1.308 -2.861 1.00 96.06 139 ALA A C 1
ATOM 1101 O O . ALA A 1 139 ? 2.813 1.435 -2.067 1.00 96.06 139 ALA A O 1
ATOM 1102 N N . ASN A 1 140 ? 3.799 0.284 -3.719 1.00 96.88 140 ASN A N 1
ATOM 1103 C CA . ASN A 1 140 ? 2.740 -0.722 -3.818 1.00 96.88 140 ASN A CA 1
ATOM 1104 C C . ASN A 1 140 ? 2.624 -1.565 -2.539 1.00 96.88 140 ASN A C 1
ATOM 1106 O O . ASN A 1 140 ? 1.517 -1.869 -2.109 1.00 96.88 140 ASN A O 1
ATOM 1110 N N . ILE A 1 141 ? 3.745 -1.911 -1.889 1.00 97.12 141 ILE A N 1
ATOM 1111 C CA . ILE A 1 141 ? 3.719 -2.617 -0.597 1.00 97.12 141 ILE A CA 1
ATOM 1112 C C . ILE A 1 141 ? 3.010 -1.763 0.456 1.00 97.12 141 ILE A C 1
ATOM 1114 O O . ILE A 1 141 ? 2.171 -2.278 1.194 1.00 97.12 141 ILE A O 1
ATOM 1118 N N . GLN A 1 142 ? 3.346 -0.475 0.539 1.00 96.06 142 GLN A N 1
ATOM 1119 C CA . GLN A 1 142 ? 2.711 0.448 1.476 1.00 96.06 142 GLN A CA 1
ATOM 1120 C C . GLN A 1 142 ? 1.196 0.527 1.239 1.00 96.06 142 GLN A C 1
ATOM 1122 O O . GLN A 1 142 ? 0.427 0.335 2.186 1.00 96.06 142 GLN A O 1
ATOM 1127 N N . HIS A 1 143 ? 0.797 0.734 -0.017 1.00 94.94 143 HIS A N 1
ATOM 1128 C CA . HIS A 1 143 ? -0.594 0.803 -0.453 1.00 94.94 143 HIS A CA 1
ATOM 1129 C C . HIS A 1 143 ? -1.366 -0.471 -0.078 1.00 94.94 143 HIS A C 1
ATOM 1131 O O . HIS A 1 143 ? -2.330 -0.430 0.691 1.00 94.94 143 HIS A O 1
ATOM 1137 N N . ASP A 1 144 ? -0.894 -1.636 -0.524 1.00 95.50 144 ASP A N 1
ATOM 1138 C CA . ASP A 1 144 ? -1.578 -2.913 -0.312 1.00 95.50 144 ASP A CA 1
ATOM 1139 C C . ASP A 1 144 ? -1.660 -3.296 1.172 1.00 95.50 144 ASP A C 1
ATOM 1141 O O . ASP A 1 144 ? -2.662 -3.871 1.614 1.00 95.50 144 ASP A O 1
ATOM 1145 N N . VAL A 1 145 ? -0.635 -2.975 1.973 1.00 95.81 145 VAL A N 1
ATOM 1146 C CA . VAL A 1 145 ? -0.665 -3.190 3.429 1.00 95.81 145 VAL A CA 1
ATOM 1147 C C . VAL A 1 145 ? -1.732 -2.313 4.081 1.00 95.81 145 VAL A C 1
ATOM 1149 O O . VAL A 1 145 ? -2.518 -2.827 4.885 1.00 95.81 145 VAL A O 1
ATOM 1152 N N . ALA A 1 146 ? -1.788 -1.021 3.740 1.00 93.75 146 ALA A N 1
ATOM 1153 C CA . ALA A 1 146 ? -2.777 -0.091 4.281 1.00 93.75 146 ALA A CA 1
ATOM 1154 C C . ALA A 1 146 ? -4.209 -0.510 3.912 1.00 93.75 146 ALA A C 1
ATOM 1156 O O . ALA A 1 146 ? -5.085 -0.531 4.778 1.00 93.75 146 ALA A O 1
ATOM 1157 N N . HIS A 1 147 ? -4.433 -0.943 2.670 1.00 91.62 147 HIS A N 1
ATOM 1158 C CA . HIS A 1 147 ? -5.728 -1.454 2.219 1.00 91.62 147 HIS A CA 1
ATOM 1159 C C . HIS A 1 147 ? -6.094 -2.805 2.848 1.00 91.62 147 HIS A C 1
ATOM 1161 O O . HIS A 1 147 ? -7.264 -3.072 3.113 1.00 91.62 147 HIS A O 1
ATOM 1167 N N . SER A 1 148 ? -5.125 -3.674 3.134 1.00 92.19 148 SER A N 1
ATOM 1168 C CA . SER A 1 148 ? -5.416 -5.026 3.629 1.00 92.19 148 SER A CA 1
ATOM 1169 C C . SER A 1 148 ? -5.670 -5.088 5.136 1.00 92.19 148 SER A C 1
ATOM 1171 O O . SER A 1 148 ? -6.479 -5.904 5.585 1.00 92.19 148 SER A O 1
ATOM 1173 N N . ILE A 1 149 ? -4.997 -4.256 5.939 1.00 91.50 149 ILE A N 1
ATOM 1174 C CA . ILE A 1 149 ? -4.941 -4.427 7.402 1.00 91.50 149 ILE A CA 1
ATOM 1175 C C . ILE A 1 149 ? -6.318 -4.385 8.088 1.00 91.50 149 ILE A C 1
ATOM 1177 O O . ILE A 1 149 ? -6.564 -5.151 9.020 1.00 91.50 149 ILE A O 1
ATOM 1181 N N . TYR A 1 150 ? -7.249 -3.561 7.597 1.00 88.06 150 TYR A N 1
ATOM 1182 C CA . TYR A 1 150 ? -8.597 -3.430 8.169 1.00 88.06 150 TYR A CA 1
ATOM 1183 C C . TYR A 1 150 ? -9.591 -4.494 7.673 1.00 88.06 150 TYR A C 1
ATOM 1185 O O . TYR A 1 150 ? -10.620 -4.726 8.315 1.00 88.06 150 TYR A O 1
ATOM 1193 N N . HIS A 1 151 ? -9.269 -5.187 6.579 1.00 85.31 151 HIS A N 1
ATOM 1194 C CA . HIS A 1 151 ? -10.127 -6.202 5.959 1.00 85.31 151 HIS A CA 1
ATOM 1195 C C . HIS A 1 151 ? -9.817 -7.628 6.435 1.00 85.31 151 HIS A C 1
ATOM 1197 O O . HIS A 1 151 ? -10.627 -8.537 6.251 1.00 85.31 151 HIS A O 1
ATOM 1203 N N . VAL A 1 152 ? -8.668 -7.845 7.080 1.00 82.94 152 VAL A N 1
ATOM 1204 C CA . VAL A 1 152 ? -8.279 -9.161 7.601 1.00 82.94 152 VAL A CA 1
ATOM 1205 C C . VAL A 1 152 ? -8.865 -9.389 8.996 1.00 82.94 152 VAL A C 1
ATOM 1207 O O . VAL A 1 152 ? -8.670 -8.598 9.920 1.00 82.94 152 VAL A O 1
ATOM 1210 N N . GLY A 1 153 ? -9.585 -10.502 9.156 1.00 68.38 153 GLY A N 1
ATOM 1211 C CA . GLY A 1 153 ? -10.103 -10.978 10.438 1.00 68.38 153 GLY A CA 1
ATOM 1212 C C . GLY A 1 153 ? -9.495 -12.324 10.823 1.00 68.38 153 GLY A C 1
ATOM 1213 O O . GLY A 1 153 ? -9.377 -13.223 9.990 1.00 68.38 153 GLY A O 1
ATOM 1214 N N . ILE A 1 154 ? -9.141 -12.491 12.099 1.00 65.75 154 ILE A N 1
ATOM 1215 C CA . ILE A 1 154 ? -8.786 -13.807 12.636 1.00 65.75 154 ILE A CA 1
ATOM 1216 C C . ILE A 1 154 ? -10.089 -14.556 12.913 1.00 65.75 154 ILE A C 1
ATOM 1218 O O . ILE A 1 154 ? -10.824 -14.234 13.847 1.00 65.75 154 ILE A O 1
ATOM 1222 N N . THR A 1 155 ? -10.374 -15.585 12.118 1.00 64.50 155 THR A N 1
ATOM 1223 C CA . THR A 1 155 ? -11.408 -16.554 12.490 1.00 64.50 155 THR A CA 1
ATOM 1224 C C . THR A 1 155 ? -10.871 -17.356 13.670 1.00 64.50 155 THR A C 1
ATOM 1226 O O . THR A 1 155 ? -9.922 -18.122 13.511 1.00 64.50 155 THR A O 1
ATOM 1229 N N . LYS A 1 156 ? -11.447 -17.178 14.867 1.00 56.84 156 LYS A N 1
ATOM 1230 C CA . LYS A 1 156 ? -11.162 -18.059 16.007 1.00 56.84 156 LYS A CA 1
ATOM 1231 C C . LYS A 1 156 ? -11.638 -19.463 15.631 1.00 56.84 156 LYS A C 1
ATOM 1233 O O . LYS A 1 156 ? -12.839 -19.724 15.647 1.00 56.84 156 LYS A O 1
ATOM 1238 N N . GLU A 1 157 ? -10.719 -20.352 15.253 1.00 52.44 157 GLU A N 1
ATOM 1239 C CA . GLU A 1 157 ? -11.051 -21.763 15.048 1.00 52.44 157 GLU A CA 1
ATOM 1240 C C . GLU A 1 157 ? -11.585 -22.291 16.394 1.00 52.44 157 GLU A C 1
ATOM 1242 O O . GLU A 1 157 ? -10.883 -22.182 17.409 1.00 52.44 157 GLU A O 1
ATOM 1247 N N . PRO A 1 158 ? -12.837 -22.788 16.471 1.00 48.47 158 PRO A N 1
ATOM 1248 C CA . PRO A 1 158 ? -13.341 -23.360 17.710 1.00 48.47 158 PRO A CA 1
ATOM 1249 C C . PRO A 1 158 ? -12.400 -24.497 18.120 1.00 48.47 158 PRO A C 1
ATOM 1251 O O . PRO A 1 158 ? -11.918 -25.222 17.244 1.00 48.47 158 PRO A O 1
ATOM 1254 N N . PRO A 1 159 ? -12.100 -24.658 19.423 1.00 57.62 159 PRO A N 1
ATOM 1255 C CA . PRO A 1 159 ? -11.092 -25.604 19.872 1.00 57.62 159 PRO A CA 1
ATOM 1256 C C . PRO A 1 159 ? -11.414 -26.975 19.287 1.00 57.62 159 PRO A C 1
ATOM 1258 O O . PRO A 1 159 ? -12.459 -27.554 19.599 1.00 57.62 159 PRO A O 1
ATOM 1261 N N . ARG A 1 160 ? -10.531 -27.479 18.411 1.00 56.50 160 ARG A N 1
ATOM 1262 C CA . ARG A 1 160 ? -10.641 -28.831 17.863 1.00 56.50 160 ARG A CA 1
ATOM 1263 C C . ARG A 1 160 ? -10.752 -29.772 19.051 1.00 56.50 160 ARG A C 1
ATOM 1265 O O . ARG A 1 160 ? -9.770 -29.996 19.763 1.00 56.50 160 ARG A O 1
ATOM 1272 N N . ARG A 1 161 ? -11.956 -30.305 19.291 1.00 56.50 161 ARG A N 1
ATOM 1273 C CA . ARG A 1 161 ? -12.150 -31.409 20.230 1.00 56.50 161 ARG A CA 1
ATOM 1274 C C . ARG A 1 161 ? -11.201 -32.496 19.759 1.00 56.50 161 ARG A C 1
ATOM 1276 O O . ARG A 1 161 ? -11.407 -33.057 18.687 1.00 56.50 161 ARG A O 1
ATOM 1283 N N . LYS A 1 162 ? -10.132 -32.734 20.524 1.00 59.88 162 LYS A N 1
ATOM 1284 C CA . LYS A 1 162 ? -9.232 -33.862 20.295 1.00 59.88 162 LYS A CA 1
ATOM 1285 C C . LYS A 1 162 ? -10.132 -35.089 20.194 1.00 59.88 162 LYS A C 1
ATOM 1287 O O . LYS A 1 162 ? -10.798 -35.428 21.172 1.00 59.88 162 LYS A O 1
ATOM 1292 N N . ALA A 1 163 ? -10.240 -35.668 19.000 1.00 58.47 163 ALA A N 1
ATOM 1293 C CA . ALA A 1 163 ? -11.030 -36.868 18.797 1.00 58.47 163 ALA A CA 1
ATOM 1294 C C . ALA A 1 163 ? -10.483 -37.918 19.765 1.00 58.47 163 ALA A C 1
ATOM 1296 O O . ALA A 1 163 ? -9.289 -38.223 19.738 1.00 58.47 163 ALA A O 1
ATOM 1297 N N . ALA A 1 164 ? -11.328 -38.393 20.680 1.00 56.72 164 ALA A N 1
ATOM 1298 C CA . ALA A 1 164 ? -10.950 -39.452 21.594 1.00 56.72 164 ALA A CA 1
ATOM 1299 C C . ALA A 1 164 ? -10.564 -40.666 20.744 1.00 56.72 164 ALA A C 1
ATOM 1301 O O . ALA A 1 164 ? -11.401 -41.234 20.043 1.00 56.72 164 ALA A O 1
ATOM 1302 N N . VAL A 1 165 ? -9.281 -41.023 20.766 1.00 58.31 165 VAL A N 1
ATOM 1303 C CA . VAL A 1 165 ? -8.789 -42.255 20.157 1.00 58.31 165 VAL A CA 1
ATOM 1304 C C . VAL A 1 165 ? -9.512 -43.397 20.863 1.00 58.31 165 VAL A C 1
ATOM 1306 O O . VAL A 1 165 ? -9.326 -43.609 22.061 1.00 58.31 165 VAL A O 1
ATOM 1309 N N . VAL A 1 166 ? -10.391 -44.091 20.138 1.00 58.50 166 VAL A N 1
ATOM 1310 C CA . VAL A 1 166 ? -11.118 -45.253 20.651 1.00 58.50 166 VAL A CA 1
ATOM 1311 C C . VAL A 1 166 ? -10.088 -46.325 20.992 1.00 58.50 166 VAL A C 1
ATOM 1313 O O . VAL A 1 166 ? -9.486 -46.935 20.110 1.00 58.50 166 VAL A O 1
ATOM 1316 N N . ALA A 1 167 ? -9.864 -46.533 22.288 1.00 53.00 167 ALA A N 1
ATOM 1317 C CA . ALA A 1 167 ? -9.063 -47.633 22.796 1.00 53.00 167 ALA A CA 1
ATOM 1318 C C . ALA A 1 167 ? -9.710 -48.958 22.363 1.00 53.00 167 ALA A C 1
ATOM 1320 O O . ALA A 1 167 ? -10.856 -49.249 22.712 1.00 53.00 167 ALA A O 1
ATOM 1321 N N . GLY A 1 168 ? -8.977 -49.747 21.575 1.00 46.19 168 GLY A N 1
ATOM 1322 C CA . GLY A 1 168 ? -9.419 -51.050 21.090 1.00 46.19 168 GLY A CA 1
ATOM 1323 C C . GLY A 1 168 ? -9.828 -51.970 22.242 1.00 46.19 168 GLY A C 1
ATOM 1324 O O . GLY A 1 168 ? -9.050 -52.224 23.164 1.00 46.19 168 GLY A O 1
ATOM 1325 N N . LYS A 1 169 ? -11.062 -52.480 22.182 1.00 47.84 169 LYS A N 1
ATOM 1326 C CA . LYS A 1 169 ? -11.545 -53.541 23.071 1.00 47.84 169 LYS A CA 1
ATOM 1327 C C . LYS A 1 169 ? -10.690 -54.794 22.859 1.00 47.84 169 LYS A C 1
ATOM 1329 O O . LYS A 1 169 ? -10.679 -55.366 21.772 1.00 47.84 169 LYS A O 1
ATOM 1334 N N . LYS A 1 170 ? -9.989 -55.220 23.914 1.00 48.09 170 LYS A N 1
ATOM 1335 C CA . LYS A 1 170 ? -9.321 -56.525 23.993 1.00 48.09 170 LYS A CA 1
ATOM 1336 C C . LYS A 1 170 ? -10.358 -57.645 23.841 1.00 48.09 170 LYS A C 1
ATOM 1338 O O . LYS A 1 170 ? -11.445 -57.558 24.408 1.00 48.09 170 LYS A O 1
ATOM 1343 N N . GLY A 1 171 ? -9.996 -58.658 23.053 1.00 47.19 171 GLY A N 1
ATOM 1344 C CA . GLY A 1 171 ? -10.851 -59.762 22.624 1.00 47.19 171 GLY A CA 1
ATOM 1345 C C . GLY A 1 171 ? -11.578 -60.483 23.759 1.00 47.19 171 GLY A C 1
ATOM 1346 O O . GLY A 1 171 ? -10.982 -60.862 24.768 1.00 47.19 171 GLY A O 1
ATOM 1347 N N . ALA A 1 172 ? -12.877 -60.690 23.554 1.00 45.62 172 ALA A N 1
ATOM 1348 C CA . ALA A 1 172 ? -13.680 -61.606 24.343 1.00 45.62 172 ALA A CA 1
ATOM 1349 C C . ALA A 1 172 ? -13.343 -63.048 23.932 1.00 45.62 172 ALA A C 1
ATOM 1351 O O . ALA A 1 172 ? -13.343 -63.383 22.747 1.00 45.62 172 ALA A O 1
ATOM 1352 N N . LYS A 1 173 ? -13.040 -63.887 24.927 1.00 51.84 173 LYS A N 1
ATOM 1353 C CA . LYS A 1 173 ? -12.913 -65.340 24.790 1.00 51.84 173 LYS A CA 1
ATOM 1354 C C . LYS A 1 173 ? -14.219 -65.914 24.231 1.00 51.84 173 LYS A C 1
ATOM 1356 O O . LYS A 1 173 ? -15.269 -65.749 24.846 1.00 51.84 173 LYS A O 1
ATOM 1361 N N . PHE A 1 174 ? -14.127 -66.605 23.099 1.00 42.50 174 PHE A N 1
ATOM 1362 C CA . PHE A 1 174 ? -15.157 -67.522 22.622 1.00 42.50 174 PHE A CA 1
ATOM 1363 C C . PHE A 1 174 ? -15.161 -68.749 23.546 1.00 42.50 174 PHE A C 1
ATOM 1365 O O . PHE A 1 174 ? -14.196 -69.511 23.558 1.00 42.50 174 PHE A O 1
ATOM 1372 N N . CYS A 1 175 ? -16.217 -68.922 24.339 1.00 49.97 175 CYS A N 1
ATOM 1373 C CA . CYS A 1 175 ? -16.541 -70.213 24.937 1.00 49.97 175 CYS A CA 1
ATOM 1374 C C . CYS A 1 175 ? -17.465 -70.941 23.957 1.00 49.97 175 CYS A C 1
ATOM 1376 O O . CYS A 1 175 ? -18.602 -70.518 23.763 1.00 49.97 175 CYS A O 1
ATOM 1378 N N . PHE A 1 176 ? -16.956 -71.999 23.326 1.00 40.22 176 PHE A N 1
ATOM 1379 C CA . PHE A 1 176 ? -17.771 -72.997 22.639 1.00 40.22 176 PHE A CA 1
ATOM 1380 C C . PHE A 1 176 ? -18.398 -73.894 23.712 1.00 40.22 176 PHE A C 1
ATOM 1382 O O . PHE A 1 176 ? -17.678 -74.528 24.484 1.00 40.22 176 PHE A O 1
ATOM 1389 N N . ALA A 1 177 ? -19.724 -73.892 23.793 1.00 49.34 177 ALA A N 1
ATOM 1390 C CA . ALA A 1 177 ? -20.487 -74.941 24.446 1.00 49.34 177 ALA A CA 1
ATOM 1391 C C . ALA A 1 177 ? -21.174 -75.712 23.320 1.00 49.34 177 ALA A C 1
ATOM 1393 O O . ALA A 1 177 ? -22.183 -75.248 22.792 1.00 49.34 177 ALA A O 1
ATOM 1394 N N . ASP A 1 178 ? -20.580 -76.836 22.928 1.00 46.06 178 ASP A N 1
ATOM 1395 C CA . ASP A 1 178 ? -21.269 -77.837 22.125 1.00 46.06 178 ASP A CA 1
ATOM 1396 C C . ASP A 1 178 ? -22.123 -78.670 23.084 1.00 46.06 178 ASP A C 1
ATOM 1398 O O . ASP A 1 178 ? -21.618 -79.260 24.043 1.00 46.06 178 ASP A O 1
ATOM 1402 N N . ASN A 1 179 ? -23.428 -78.645 22.844 1.00 45.38 179 ASN A N 1
ATOM 1403 C CA . ASN A 1 179 ? -24.371 -79.619 23.358 1.00 45.38 179 ASN A CA 1
ATOM 1404 C C . ASN A 1 179 ? -24.905 -80.382 22.141 1.00 45.38 179 ASN A C 1
ATOM 1406 O O . ASN A 1 179 ? -25.265 -79.740 21.152 1.00 45.38 179 ASN A O 1
ATOM 1410 N N . ASP A 1 180 ? -24.965 -81.704 22.304 1.00 39.91 180 ASP A N 1
ATOM 1411 C CA . ASP A 1 180 ? -25.407 -82.772 21.387 1.00 39.91 180 ASP A CA 1
ATOM 1412 C C . ASP A 1 180 ? -24.302 -83.516 20.611 1.00 39.91 180 ASP A C 1
ATOM 1414 O O . ASP A 1 180 ? -23.664 -82.946 19.699 1.00 39.91 180 ASP A O 1
#

pLDDT: mean 80.02, std 17.32, range [39.91, 98.12]

Foldseek 3Di:
DLVLLLVLLLVLLVVQQDPVVRDGPLVSSVVVLCLQDVDDPVLSVVVPVPDPDDSVVVSVSSSVVLVVLLVVVCVVQPVVRLVVLLVVQLVVLCVVLVVVLVVVLVVVLVVLVVVVPPPDDSVVVSVVVNVVSVVVSVNSSSVSSSSVSNVDDDDPDDPPPPPPPPDDDDDDDDDDDDDD

Sequence (180 aa):
IISMIQDEIQGLVTTHFDHNLGELDLHGLLEDVSRILPVPQTVIASGVKQSQSNGKQITEKLSNYAIELYNQREQELGPDNMHLVERLVMLRVIDGLWKEHLTAMEHMRQGIGLRAAGQQQPLVVYKREGHALFDSLLANIQHDVAHSIYHVGITKEPPRRKAAVVAGKKGAKFCFADND

Organism: NCBI:txid412755